Protein AF-R2QEF0-F1 (afdb_monomer)

Mean predicted aligned error: 11.56 Å

pLDDT: mean 71.98, std 12.22, range [45.31, 87.44]

Foldseek 3Di:
DVLLVVLVVVLVVVLVVLCVVCVVVVNPQLLSSLVVLVVVLVVLVVVLVVVVCLLVCVVVVVCCVVPVDDDDDDPPPPSCPPCRVNSSSVSNSCSSNVSSVVSVVVNVD

Structure (mmCIF, N/CA/C/O backbone):
data_AF-R2QEF0-F1
#
_entry.id   AF-R2QEF0-F1
#
loop_
_atom_site.group_PDB
_atom_site.id
_atom_site.type_symbol
_atom_site.label_atom_id
_atom_site.label_alt_id
_atom_site.label_comp_id
_atom_site.label_asym_id
_atom_site.label_entity_id
_atom_site.label_seq_id
_atom_site.pdbx_PDB_ins_code
_atom_site.Cartn_x
_atom_site.Cartn_y
_atom_site.Cartn_z
_atom_site.occupancy
_atom_site.B_iso_or_equiv
_atom_site.auth_seq_id
_atom_site.auth_comp_id
_atom_site.auth_asym_id
_atom_site.auth_atom_id
_atom_site.pdbx_PDB_model_num
ATOM 1 N N . MET A 1 1 ? 4.343 -14.279 -14.818 1.00 47.38 1 MET A N 1
ATOM 2 C CA . MET A 1 1 ? 3.308 -14.406 -13.763 1.00 47.38 1 MET A CA 1
ATOM 3 C C . MET A 1 1 ? 3.856 -14.352 -12.326 1.00 47.38 1 MET A C 1
ATOM 5 O O . MET A 1 1 ? 3.236 -13.694 -11.509 1.00 47.38 1 MET A O 1
ATOM 9 N N . ARG A 1 2 ? 5.041 -14.906 -11.998 1.00 54.09 2 ARG A N 1
ATOM 10 C CA . ARG A 1 2 ? 5.615 -14.873 -10.624 1.00 54.09 2 ARG A CA 1
ATOM 11 C C . ARG A 1 2 ? 5.940 -13.485 -10.024 1.00 54.09 2 ARG A C 1
ATOM 13 O O . ARG A 1 2 ? 6.156 -13.380 -8.827 1.00 54.09 2 ARG A O 1
ATOM 20 N N . LYS A 1 3 ? 5.996 -12.414 -10.825 1.00 58.81 3 LYS A N 1
ATOM 21 C CA . LYS A 1 3 ? 6.456 -11.087 -10.362 1.00 58.81 3 LYS A CA 1
ATOM 22 C C . LYS A 1 3 ? 5.383 -10.273 -9.615 1.00 58.81 3 LYS A C 1
ATOM 24 O O . LYS A 1 3 ? 5.742 -9.401 -8.840 1.00 58.81 3 LYS A O 1
ATOM 29 N N . ILE A 1 4 ? 4.096 -10.576 -9.822 1.00 63.72 4 ILE A N 1
ATOM 30 C CA . ILE A 1 4 ? 2.952 -9.884 -9.186 1.00 63.72 4 ILE A CA 1
ATOM 31 C C . ILE A 1 4 ? 2.458 -10.615 -7.927 1.00 63.72 4 ILE A C 1
ATOM 33 O O . ILE A 1 4 ? 1.924 -9.988 -7.021 1.00 63.72 4 ILE A O 1
ATOM 37 N N . VAL A 1 5 ? 2.700 -11.924 -7.811 1.00 71.00 5 VAL A N 1
ATOM 38 C CA . VAL A 1 5 ? 2.340 -12.686 -6.599 1.00 71.00 5 VAL A CA 1
ATOM 39 C C . VAL A 1 5 ? 3.190 -12.311 -5.385 1.00 71.00 5 VAL A C 1
ATOM 41 O O . VAL A 1 5 ? 2.684 -12.359 -4.273 1.00 71.00 5 VAL A O 1
ATOM 44 N N . LEU A 1 6 ? 4.440 -11.874 -5.581 1.00 74.06 6 LEU A N 1
ATOM 45 C CA . LEU A 1 6 ? 5.300 -11.385 -4.497 1.00 74.06 6 LEU A CA 1
ATOM 46 C C . LEU A 1 6 ? 4.701 -10.174 -3.753 1.00 74.06 6 LEU A C 1
ATOM 48 O O . LEU A 1 6 ? 4.465 -10.304 -2.552 1.00 74.06 6 LEU A O 1
ATOM 52 N N . PRO A 1 7 ? 4.396 -9.035 -4.410 1.00 76.12 7 PRO A N 1
ATOM 53 C CA . PRO A 1 7 ? 3.802 -7.885 -3.726 1.00 76.12 7 PRO A CA 1
ATOM 54 C C . PRO A 1 7 ? 2.422 -8.217 -3.151 1.00 76.12 7 PRO A C 1
ATOM 56 O O . PRO A 1 7 ? 2.094 -7.755 -2.064 1.00 76.12 7 PRO A O 1
ATOM 59 N N . LEU A 1 8 ? 1.645 -9.079 -3.817 1.00 77.12 8 LEU A N 1
ATOM 60 C CA . LEU A 1 8 ? 0.349 -9.521 -3.302 1.00 77.12 8 LEU A CA 1
ATOM 61 C C . LEU A 1 8 ? 0.493 -10.308 -1.989 1.00 77.12 8 LEU A C 1
ATOM 63 O O . LEU A 1 8 ? -0.179 -9.999 -1.009 1.00 77.12 8 LEU A O 1
ATOM 67 N N . SER A 1 9 ? 1.403 -11.288 -1.946 1.00 81.00 9 SER A N 1
ATOM 68 C CA . SER A 1 9 ? 1.656 -12.080 -0.736 1.00 81.00 9 SER A CA 1
ATOM 69 C C . SER A 1 9 ? 2.151 -11.217 0.422 1.00 81.00 9 SER A C 1
ATOM 71 O O . SER A 1 9 ? 1.689 -11.382 1.546 1.00 81.00 9 SER A O 1
ATOM 73 N N . LEU A 1 10 ? 3.028 -10.248 0.144 1.00 83.75 10 LEU A N 1
ATOM 74 C CA . LEU A 1 10 ? 3.566 -9.337 1.151 1.00 83.75 10 LEU A CA 1
ATOM 75 C C . LEU A 1 10 ? 2.472 -8.429 1.719 1.00 83.75 10 LEU A C 1
ATOM 77 O O . LEU A 1 10 ? 2.391 -8.255 2.931 1.00 83.75 10 LEU A O 1
ATOM 81 N N . GLY A 1 11 ? 1.590 -7.915 0.860 1.00 80.94 11 GLY A N 1
ATOM 82 C CA . GLY A 1 11 ? 0.440 -7.126 1.290 1.00 80.94 11 GLY A CA 1
ATOM 83 C C . GLY A 1 11 ? -0.537 -7.922 2.158 1.00 80.94 11 GLY A C 1
ATOM 84 O O . GLY A 1 11 ? -0.958 -7.432 3.201 1.00 80.94 11 GLY A O 1
ATOM 85 N N . ILE A 1 12 ? -0.826 -9.177 1.794 1.00 83.50 12 ILE A N 1
ATOM 86 C CA . ILE A 1 12 ? -1.669 -10.07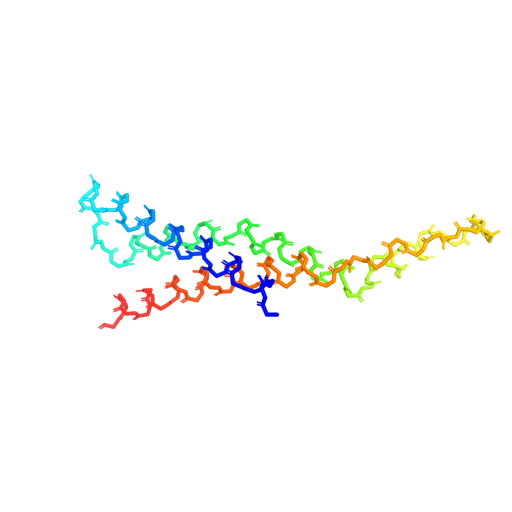7 2.602 1.00 83.50 12 ILE A CA 1
ATOM 87 C C . ILE A 1 12 ? -1.036 -10.344 3.975 1.00 83.50 12 ILE A C 1
ATOM 89 O O . ILE A 1 12 ? -1.735 -10.289 4.985 1.00 83.50 12 ILE A O 1
ATOM 93 N N . ILE A 1 13 ? 0.279 -10.585 4.032 1.00 87.44 13 ILE A N 1
ATOM 94 C CA . ILE A 1 13 ? 1.007 -10.794 5.294 1.00 87.44 13 ILE A CA 1
ATOM 95 C C . ILE A 1 13 ? 0.918 -9.551 6.189 1.00 87.44 13 ILE A C 1
ATOM 97 O O . ILE A 1 13 ? 0.676 -9.686 7.386 1.00 87.44 13 ILE A O 1
ATOM 101 N N . ILE A 1 14 ? 1.068 -8.348 5.624 1.00 84.31 14 ILE A N 1
ATOM 102 C CA . ILE A 1 14 ? 0.951 -7.092 6.381 1.00 84.31 14 ILE A CA 1
ATOM 103 C C . ILE A 1 14 ? -0.468 -6.922 6.930 1.00 84.31 14 ILE A C 1
ATOM 105 O O . ILE A 1 14 ? -0.626 -6.591 8.102 1.00 84.31 14 ILE A O 1
ATOM 109 N N . ILE A 1 15 ? -1.498 -7.194 6.124 1.00 83.00 15 ILE A N 1
ATOM 110 C CA . ILE A 1 15 ? -2.895 -7.124 6.577 1.00 83.00 15 ILE A CA 1
ATOM 111 C C . ILE A 1 15 ? -3.126 -8.103 7.736 1.00 83.00 15 ILE A C 1
ATOM 113 O O . ILE A 1 15 ? -3.655 -7.706 8.771 1.00 83.00 15 ILE A O 1
ATOM 117 N N . LEU A 1 16 ? -2.666 -9.351 7.610 1.00 85.31 16 LEU A N 1
ATOM 118 C CA . LEU A 1 16 ? -2.740 -10.356 8.677 1.00 85.31 16 LEU A CA 1
ATOM 119 C C . LEU A 1 16 ? -2.001 -9.920 9.947 1.00 85.31 16 LEU A C 1
ATOM 121 O O . LEU A 1 16 ? -2.526 -10.097 11.044 1.00 85.31 16 LEU A O 1
ATOM 125 N N . ALA A 1 17 ? -0.816 -9.323 9.813 1.00 84.94 17 ALA A N 1
ATOM 126 C CA . ALA A 1 17 ? -0.051 -8.810 10.945 1.00 84.94 17 ALA A CA 1
ATOM 127 C C . ALA A 1 17 ? -0.780 -7.657 11.654 1.00 84.94 17 ALA A C 1
ATOM 129 O O . ALA A 1 17 ? -0.824 -7.630 12.883 1.00 84.94 17 ALA A O 1
ATOM 130 N N . VAL A 1 18 ? -1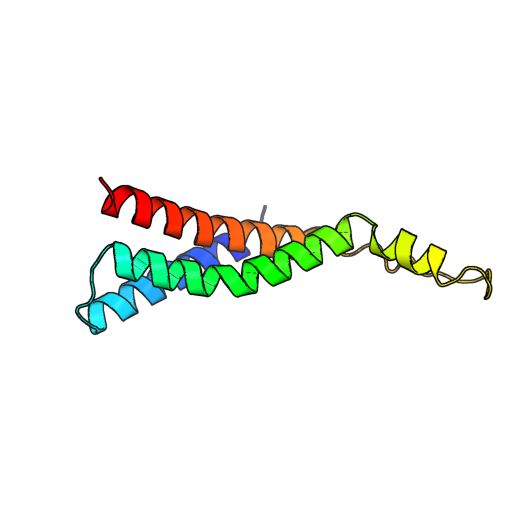.397 -6.739 10.901 1.00 82.81 18 VAL A N 1
ATOM 131 C CA . VAL A 1 18 ? -2.182 -5.625 11.459 1.00 82.81 18 VAL A CA 1
ATOM 132 C C . VAL A 1 18 ? -3.440 -6.136 12.162 1.00 82.81 18 VAL A C 1
ATOM 134 O O . VAL A 1 18 ? -3.728 -5.696 13.274 1.00 82.81 18 VAL A O 1
ATOM 137 N N . VAL A 1 19 ? -4.153 -7.095 11.564 1.00 81.19 19 VAL A N 1
ATOM 138 C CA . VAL A 1 19 ? -5.326 -7.741 12.179 1.00 81.19 19 VAL A CA 1
ATOM 139 C C . VAL A 1 19 ? -4.927 -8.467 13.464 1.00 81.19 19 VAL A C 1
ATOM 141 O O . VAL A 1 19 ? -5.558 -8.261 14.500 1.00 81.19 19 VAL A O 1
ATOM 144 N N . GLY A 1 20 ? -3.850 -9.258 13.426 1.00 82.19 20 GLY A N 1
ATOM 145 C CA . GLY A 1 20 ? -3.327 -9.967 14.593 1.00 82.19 20 GLY A CA 1
ATOM 146 C C . GLY A 1 20 ? -2.936 -9.009 15.717 1.00 82.19 20 GLY A C 1
ATOM 147 O O . GLY A 1 20 ? -3.355 -9.192 16.855 1.00 82.19 20 GLY A O 1
ATOM 148 N N . TYR A 1 21 ? -2.214 -7.933 15.400 1.00 80.88 21 TYR A N 1
ATOM 149 C CA . TYR A 1 21 ? -1.848 -6.906 16.378 1.00 80.88 21 TYR A CA 1
ATOM 150 C C . TYR A 1 21 ? -3.073 -6.192 16.976 1.00 80.88 21 TYR A C 1
ATOM 152 O O . TYR A 1 21 ? -3.110 -5.926 18.179 1.00 80.88 21 TYR A O 1
ATOM 160 N N . SER A 1 22 ? -4.104 -5.915 16.170 1.00 75.75 22 SER A N 1
ATOM 161 C CA . SER A 1 22 ? -5.362 -5.329 16.659 1.00 75.75 22 SER A CA 1
ATOM 162 C C . SER A 1 22 ? -6.143 -6.268 17.574 1.00 75.75 22 SER A C 1
ATOM 164 O O . SER A 1 22 ? -6.738 -5.796 18.541 1.00 75.75 22 SER A O 1
ATOM 166 N N . ALA A 1 23 ? -6.103 -7.578 17.314 1.00 76.56 23 ALA A N 1
ATOM 167 C CA . ALA A 1 23 ? -6.717 -8.584 18.179 1.00 76.56 23 ALA A CA 1
ATOM 168 C C . ALA A 1 23 ? -6.026 -8.670 19.550 1.00 76.56 23 ALA A C 1
ATOM 170 O O . ALA A 1 23 ? -6.700 -8.828 20.558 1.00 76.56 23 ALA A O 1
ATOM 171 N N . PHE A 1 24 ? -4.700 -8.495 19.608 1.00 76.94 24 PHE A N 1
ATOM 172 C CA . PHE A 1 24 ? -3.951 -8.454 20.874 1.00 76.94 24 PHE A CA 1
ATOM 173 C C . PHE A 1 24 ? -4.157 -7.170 21.688 1.00 76.94 24 PHE A C 1
ATOM 175 O O . PHE A 1 24 ? -3.843 -7.148 22.874 1.00 76.94 24 PHE A O 1
ATOM 182 N N . THR A 1 25 ? -4.629 -6.092 21.061 1.00 74.00 25 THR A N 1
ATOM 183 C CA . THR A 1 25 ? -4.806 -4.781 21.708 1.00 74.00 25 THR A CA 1
ATOM 184 C C . THR A 1 25 ? -6.270 -4.456 22.013 1.00 74.00 25 THR A C 1
ATOM 186 O O . THR A 1 25 ? -6.556 -3.304 22.326 1.00 74.00 25 THR A O 1
ATOM 189 N N . ASP A 1 26 ? -7.192 -5.423 21.870 1.00 64.56 26 ASP A N 1
ATOM 190 C CA . ASP A 1 26 ? -8.657 -5.275 22.032 1.00 64.56 26 ASP A CA 1
ATOM 191 C C . ASP A 1 26 ? -9.266 -4.080 21.265 1.00 64.56 26 ASP A C 1
ATOM 193 O O . ASP A 1 26 ? -10.388 -3.638 21.506 1.00 64.56 26 ASP A O 1
ATOM 197 N N . THR A 1 27 ? -8.539 -3.565 20.270 1.00 63.97 27 THR A N 1
ATOM 198 C CA . THR A 1 27 ? -8.934 -2.432 19.424 1.00 63.97 27 THR A CA 1
ATOM 199 C C . THR A 1 27 ? -9.341 -2.960 18.055 1.00 63.97 27 THR A C 1
ATOM 201 O O . THR A 1 27 ? -8.780 -2.604 17.019 1.00 63.97 27 THR A O 1
ATOM 204 N N . LEU A 1 28 ? -10.320 -3.867 18.054 1.00 64.25 28 LEU A N 1
ATOM 205 C CA . LEU A 1 28 ? -10.922 -4.447 16.849 1.00 64.25 28 LEU A CA 1
ATOM 206 C C . LEU A 1 28 ? -12.016 -3.533 16.279 1.00 64.25 28 LEU A C 1
ATOM 208 O O . LEU A 1 28 ? -13.116 -3.974 15.956 1.00 64.25 28 LEU A O 1
ATOM 212 N N . THR A 1 29 ? -11.731 -2.238 16.159 1.00 77.62 29 THR A N 1
ATOM 213 C CA . THR A 1 29 ? -12.614 -1.321 15.436 1.00 77.62 29 THR A CA 1
ATOM 214 C C . THR A 1 29 ? -12.173 -1.258 13.978 1.00 77.62 29 THR A C 1
ATOM 216 O O . THR A 1 29 ? -10.981 -1.138 13.681 1.00 77.62 29 THR A O 1
ATOM 219 N N . LEU A 1 30 ? -13.131 -1.329 13.044 1.00 73.69 30 LEU A N 1
ATOM 220 C CA . LEU A 1 30 ? -12.830 -1.227 11.609 1.00 73.69 30 LEU A CA 1
ATOM 221 C C . LEU A 1 30 ? -12.099 0.084 11.278 1.00 73.69 30 LEU A C 1
ATOM 223 O O . LEU A 1 30 ? -11.221 0.108 10.417 1.00 73.69 30 LEU A O 1
ATOM 227 N N . GLN A 1 31 ? -12.405 1.150 12.020 1.00 76.31 31 GLN A N 1
ATOM 228 C CA . GLN A 1 31 ? -11.745 2.442 11.887 1.00 76.31 31 GLN A CA 1
ATOM 229 C C . GLN A 1 31 ? -10.265 2.394 12.299 1.00 76.31 31 GLN A C 1
ATOM 231 O O . GLN A 1 31 ? -9.416 2.868 11.548 1.00 76.31 31 GLN A O 1
ATOM 236 N N . ALA A 1 32 ? -9.918 1.749 13.421 1.00 77.88 32 ALA A N 1
ATOM 237 C CA . ALA A 1 32 ? -8.517 1.602 13.826 1.00 77.88 32 ALA A CA 1
ATOM 238 C C . ALA A 1 32 ? -7.716 0.729 12.844 1.00 77.88 32 ALA A C 1
ATOM 240 O O . ALA A 1 32 ? -6.539 0.998 12.597 1.00 77.88 32 ALA A O 1
ATOM 241 N N . LEU A 1 33 ? -8.345 -0.295 12.255 1.00 78.25 33 LEU A N 1
ATOM 242 C CA . LEU A 1 33 ? -7.739 -1.106 11.193 1.00 78.25 33 LEU A CA 1
ATOM 243 C C . LEU A 1 33 ? -7.456 -0.274 9.939 1.00 78.25 33 LEU A C 1
ATOM 245 O O . LEU A 1 33 ? -6.356 -0.354 9.388 1.00 78.25 33 LEU A O 1
ATOM 249 N N . SER A 1 34 ? -8.431 0.534 9.515 1.00 82.31 34 SER A N 1
ATOM 250 C CA . SER A 1 34 ? -8.283 1.446 8.381 1.00 82.31 34 SER A CA 1
ATOM 251 C C . SER A 1 34 ? -7.124 2.417 8.589 1.00 82.31 34 SER A C 1
ATOM 253 O O . SER A 1 34 ? -6.256 2.501 7.720 1.00 82.31 34 SER A O 1
ATOM 255 N N . ASP A 1 35 ? -7.068 3.096 9.738 1.00 83.75 35 ASP A N 1
ATOM 256 C CA . ASP A 1 35 ? -6.035 4.096 10.033 1.00 83.75 35 ASP A CA 1
ATOM 257 C C . ASP A 1 35 ? -4.633 3.481 10.074 1.00 83.75 35 ASP A C 1
ATOM 259 O O . ASP A 1 35 ? -3.683 4.034 9.514 1.00 83.75 35 ASP A O 1
ATOM 263 N N . ARG A 1 36 ? -4.492 2.298 10.685 1.00 83.12 36 ARG A N 1
ATOM 264 C CA . ARG A 1 36 ? -3.210 1.578 10.738 1.00 83.12 36 ARG A CA 1
ATOM 265 C C . ARG A 1 36 ? -2.750 1.168 9.339 1.00 83.12 36 ARG A C 1
ATOM 267 O O . ARG A 1 36 ? -1.593 1.396 8.987 1.00 83.12 36 ARG A O 1
ATOM 274 N N . LEU A 1 37 ? -3.641 0.604 8.521 1.00 82.94 37 LEU A N 1
ATOM 275 C CA . LEU A 1 37 ? -3.322 0.237 7.136 1.00 82.94 37 LEU A CA 1
ATOM 276 C C . LEU A 1 37 ? -2.999 1.466 6.278 1.00 82.94 37 LEU A C 1
ATOM 278 O O . LEU A 1 37 ? -2.062 1.420 5.476 1.00 82.94 37 LEU A O 1
ATOM 282 N N . PHE A 1 38 ? -3.711 2.576 6.484 1.00 84.94 38 PHE A N 1
ATOM 283 C CA . PHE A 1 38 ? -3.444 3.842 5.810 1.00 84.94 38 PHE A CA 1
ATOM 284 C C . PHE A 1 38 ? -2.042 4.363 6.139 1.00 84.94 38 PHE A C 1
ATOM 286 O O . PHE A 1 38 ? -1.271 4.676 5.228 1.00 84.94 38 PHE A O 1
ATOM 293 N N . LEU A 1 39 ? -1.672 4.364 7.423 1.00 85.69 39 LEU A N 1
ATOM 294 C CA . LEU A 1 39 ? -0.341 4.750 7.898 1.00 85.69 39 LEU A CA 1
ATOM 295 C C . LEU A 1 39 ? 0.774 3.919 7.255 1.00 85.69 39 LEU A C 1
ATOM 297 O O . LEU A 1 39 ? 1.782 4.482 6.831 1.00 85.69 39 LEU A O 1
ATOM 301 N N . PHE A 1 40 ? 0.585 2.604 7.114 1.00 80.88 40 PHE A N 1
ATOM 302 C CA . PHE A 1 40 ? 1.541 1.750 6.401 1.00 80.88 40 PHE A CA 1
ATOM 303 C C . PHE A 1 40 ? 1.589 2.034 4.894 1.00 80.88 40 PHE A C 1
ATOM 305 O O . PHE A 1 40 ? 2.650 1.902 4.278 1.00 80.88 40 PHE A O 1
ATOM 312 N N . SER A 1 41 ? 0.474 2.452 4.291 1.00 83.25 41 SER A N 1
ATOM 313 C CA . SER A 1 41 ? 0.411 2.778 2.863 1.00 83.25 41 SER A CA 1
ATOM 314 C C . SER A 1 41 ? 1.130 4.085 2.503 1.00 83.25 41 SER A C 1
ATOM 316 O O . SER A 1 41 ? 1.685 4.180 1.413 1.00 83.25 41 SER A O 1
ATOM 318 N N . LEU A 1 42 ? 1.189 5.071 3.407 1.00 85.44 42 LEU A N 1
ATOM 319 C CA . LEU A 1 42 ? 1.786 6.392 3.157 1.00 85.44 42 LEU A CA 1
ATOM 320 C C . LEU A 1 42 ? 3.254 6.358 2.688 1.00 85.44 42 LEU A C 1
ATOM 322 O O . LEU A 1 42 ? 3.542 6.909 1.621 1.00 85.44 42 LEU A O 1
ATOM 326 N N . PRO A 1 43 ? 4.204 5.721 3.404 1.00 83.06 43 PRO A N 1
ATOM 327 C CA . PRO A 1 43 ? 5.596 5.667 2.953 1.00 83.06 43 PRO A CA 1
ATOM 328 C C . PRO A 1 43 ? 5.733 4.914 1.624 1.00 83.06 43 PRO A C 1
ATOM 330 O O . PRO A 1 43 ? 6.507 5.318 0.755 1.00 83.06 43 PRO A O 1
ATOM 333 N N . LEU A 1 44 ? 4.934 3.862 1.426 1.00 83.50 44 LEU A N 1
ATOM 334 C CA . LEU A 1 44 ? 4.865 3.113 0.171 1.00 83.50 44 LEU A CA 1
ATOM 335 C C . LEU A 1 44 ? 4.317 3.969 -0.978 1.00 83.50 44 LEU A C 1
ATOM 337 O O . LEU A 1 44 ? 4.820 3.886 -2.099 1.00 83.50 44 LEU A O 1
ATOM 341 N N . MET A 1 45 ? 3.347 4.840 -0.707 1.00 83.50 45 MET A N 1
ATOM 342 C CA . MET A 1 45 ? 2.780 5.768 -1.683 1.00 83.50 45 MET A CA 1
ATOM 343 C C . MET A 1 45 ? 3.798 6.822 -2.105 1.00 83.50 45 MET A C 1
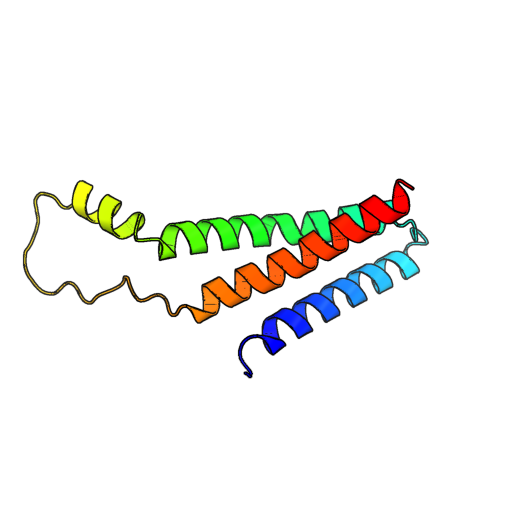ATOM 345 O O . MET A 1 45 ? 3.936 7.089 -3.299 1.00 83.50 45 MET A O 1
ATOM 349 N N . ILE A 1 46 ? 4.564 7.357 -1.151 1.00 83.88 46 ILE A N 1
ATOM 350 C CA . ILE A 1 46 ? 5.662 8.288 -1.430 1.00 83.88 46 ILE A CA 1
ATOM 351 C C . ILE A 1 46 ? 6.684 7.612 -2.353 1.00 83.88 46 ILE A C 1
ATOM 353 O O . ILE A 1 46 ? 6.975 8.127 -3.434 1.00 83.88 46 ILE A O 1
ATOM 357 N N . VAL A 1 47 ? 7.172 6.421 -1.990 1.00 82.4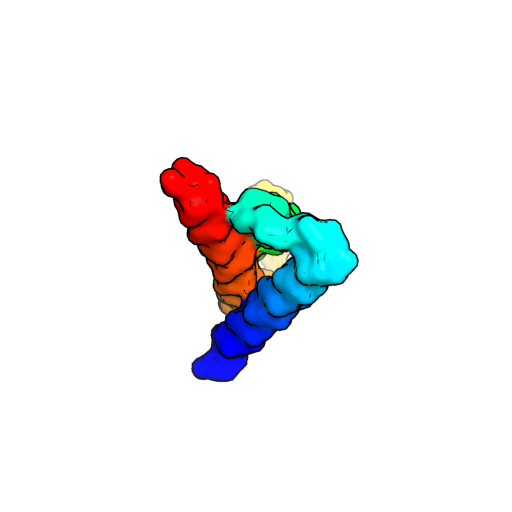4 47 VAL A N 1
ATOM 358 C CA . VAL A 1 47 ? 8.152 5.671 -2.797 1.00 82.44 47 VAL A CA 1
ATOM 359 C C . VAL A 1 47 ? 7.597 5.317 -4.181 1.00 82.44 47 VAL A C 1
ATOM 361 O O . VAL A 1 47 ? 8.295 5.483 -5.183 1.00 82.44 47 VAL A O 1
ATOM 364 N N . SER A 1 48 ? 6.337 4.891 -4.264 1.00 80.88 48 SER A N 1
ATOM 365 C CA . SER A 1 48 ? 5.663 4.587 -5.533 1.00 80.88 48 SER A CA 1
ATOM 366 C C . SER A 1 48 ? 5.527 5.817 -6.423 1.00 80.88 48 SER A C 1
ATOM 368 O O . SER A 1 48 ? 5.791 5.725 -7.620 1.00 80.88 48 SER A O 1
ATOM 370 N N . GLY A 1 49 ? 5.175 6.971 -5.852 1.00 80.31 49 GLY A N 1
ATOM 371 C CA . GLY A 1 49 ? 5.110 8.246 -6.564 1.00 80.31 49 GLY A CA 1
ATOM 372 C C . GLY A 1 49 ? 6.476 8.657 -7.110 1.00 80.31 49 GLY A C 1
ATOM 373 O O . GLY A 1 49 ? 6.597 8.974 -8.293 1.00 80.31 49 GLY A O 1
ATOM 374 N N . PHE A 1 50 ? 7.534 8.553 -6.302 1.00 79.88 50 PHE A N 1
ATOM 375 C CA . PHE A 1 50 ? 8.903 8.810 -6.762 1.00 79.88 50 PHE A CA 1
ATOM 376 C C . PHE A 1 50 ? 9.335 7.856 -7.879 1.00 79.88 50 PHE A C 1
ATOM 378 O O . PHE A 1 50 ? 9.920 8.295 -8.871 1.00 79.88 50 PHE A O 1
ATOM 385 N N . LEU A 1 51 ? 9.032 6.562 -7.751 1.00 77.38 51 LEU A N 1
ATOM 386 C CA . LEU A 1 51 ? 9.317 5.570 -8.789 1.00 77.38 51 LEU A CA 1
ATOM 387 C C . LEU A 1 51 ? 8.544 5.869 -10.076 1.00 77.38 51 LEU A C 1
ATOM 389 O O . LEU A 1 51 ? 9.131 5.784 -11.155 1.00 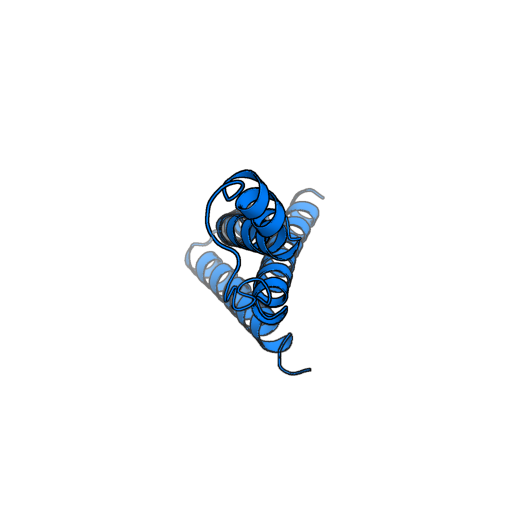77.38 51 LEU A O 1
ATOM 393 N N . TRP A 1 52 ? 7.278 6.278 -9.973 1.00 74.69 52 TRP A N 1
ATOM 39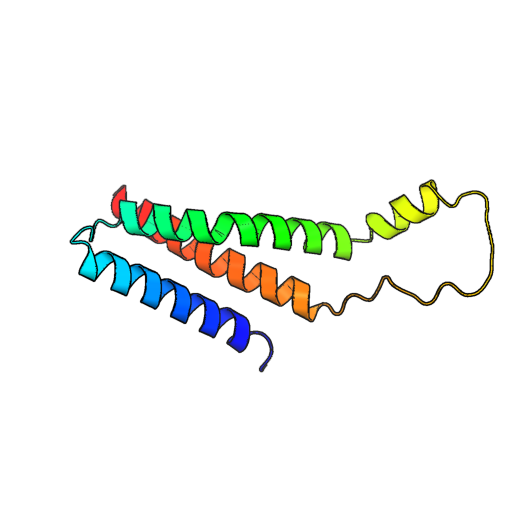4 C CA . TRP A 1 52 ? 6.461 6.688 -11.113 1.00 74.69 52 TRP A CA 1
ATOM 395 C C . TRP A 1 52 ? 7.066 7.893 -11.826 1.00 74.69 52 TRP A C 1
ATOM 397 O O . TRP A 1 52 ? 7.333 7.826 -13.030 1.00 74.69 52 TRP A O 1
ATOM 407 N N . VAL A 1 53 ? 7.353 8.975 -11.096 1.00 73.88 53 VAL A N 1
ATOM 408 C CA . VAL A 1 53 ? 7.978 10.180 -11.663 1.00 73.88 53 VAL A CA 1
ATOM 409 C C . VAL A 1 53 ? 9.321 9.825 -12.306 1.00 73.88 53 VAL A C 1
ATOM 411 O O . VAL A 1 53 ? 9.611 10.268 -13.418 1.00 73.88 53 VAL A O 1
ATOM 414 N N . ARG A 1 54 ? 10.114 8.949 -11.681 1.00 68.06 54 ARG A N 1
ATOM 415 C CA . ARG A 1 54 ? 11.388 8.478 -12.239 1.00 68.06 54 ARG A CA 1
A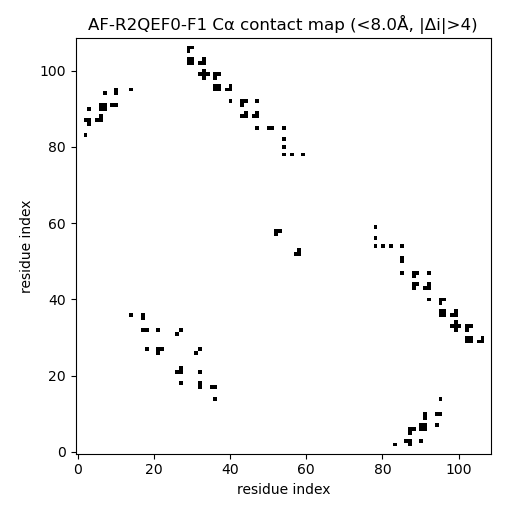TOM 416 C C . ARG A 1 54 ? 11.224 7.649 -13.515 1.00 68.06 54 ARG A C 1
ATOM 418 O O . ARG A 1 54 ? 12.002 7.833 -14.448 1.00 68.06 54 ARG A O 1
ATOM 425 N N . SER A 1 55 ? 10.211 6.791 -13.590 1.00 64.94 55 SER A N 1
ATOM 426 C CA . SER A 1 55 ? 9.921 5.976 -14.778 1.00 64.94 55 SER A CA 1
ATOM 427 C C . SER A 1 55 ? 9.273 6.753 -15.922 1.00 64.94 55 SER A C 1
ATOM 429 O O . SER A 1 55 ? 9.340 6.297 -17.058 1.00 64.94 55 SER A O 1
ATOM 431 N N . SER A 1 56 ? 8.664 7.911 -15.655 1.00 67.44 56 SER A N 1
ATOM 432 C CA . SER A 1 56 ? 8.045 8.755 -16.690 1.00 67.44 56 SER A CA 1
ATOM 433 C C . SER A 1 56 ? 9.052 9.400 -17.655 1.00 67.44 56 SER A C 1
ATOM 435 O O . SER A 1 56 ? 8.661 10.019 -18.638 1.00 67.44 56 SER A O 1
ATOM 437 N N . GLY A 1 57 ? 10.356 9.294 -17.372 1.00 63.00 57 GLY A N 1
ATOM 438 C CA . GLY A 1 57 ? 11.397 9.988 -18.130 1.00 63.00 57 GLY A CA 1
ATOM 439 C C . GLY A 1 57 ? 11.583 11.455 -17.725 1.00 63.00 57 GLY A C 1
ATOM 440 O O . GLY A 1 57 ? 12.489 12.103 -18.246 1.00 63.00 57 GLY A O 1
ATOM 441 N N . PHE A 1 58 ? 10.821 11.968 -16.747 1.00 66.31 58 PHE A N 1
ATOM 442 C CA . PHE A 1 58 ? 10.973 13.330 -16.210 1.00 66.31 58 PHE A CA 1
ATOM 443 C C . PHE A 1 58 ? 12.417 13.639 -15.788 1.00 66.31 58 PHE A C 1
ATOM 445 O O . PHE A 1 58 ? 12.962 14.686 -16.125 1.00 66.31 58 PHE A O 1
ATOM 452 N N . PHE A 1 59 ? 13.089 12.689 -15.132 1.00 65.00 59 PHE A N 1
ATOM 453 C CA . PHE A 1 59 ? 14.487 12.858 -14.729 1.00 65.00 59 PHE A CA 1
ATOM 454 C C . PHE A 1 59 ? 15.467 12.900 -15.910 1.00 65.00 59 PHE A C 1
ATOM 456 O O . PHE A 1 59 ? 16.513 13.527 -15.782 1.00 65.00 59 PHE A O 1
ATOM 463 N N . HIS A 1 60 ? 15.133 12.299 -17.059 1.00 62.97 60 HIS A N 1
ATOM 464 C CA . HIS A 1 60 ? 15.946 12.399 -18.275 1.00 62.97 60 HIS A CA 1
ATOM 465 C C . HIS A 1 60 ? 15.880 13.821 -18.842 1.00 62.97 60 HIS A C 1
ATOM 467 O O . HIS A 1 60 ? 16.913 14.412 -19.147 1.00 62.97 60 HIS A O 1
ATOM 473 N N . LEU A 1 61 ? 14.677 14.400 -18.909 1.00 67.00 61 LEU A N 1
ATOM 474 C CA . LEU A 1 61 ? 14.462 15.782 -19.350 1.00 67.00 61 LEU A CA 1
ATOM 475 C C . LEU A 1 61 ? 15.081 16.792 -18.371 1.00 67.00 61 LEU A C 1
ATOM 477 O O . LEU A 1 61 ? 15.685 17.781 -18.791 1.00 67.00 61 LEU A O 1
ATOM 481 N N . PHE A 1 62 ? 15.006 16.514 -17.067 1.00 64.81 62 PHE A N 1
ATOM 482 C CA . PHE A 1 62 ? 15.634 17.327 -16.026 1.00 64.81 62 PHE A CA 1
ATOM 483 C C . PHE A 1 62 ? 17.169 17.257 -16.098 1.00 64.81 62 PHE A C 1
ATOM 485 O O . PHE A 1 62 ? 17.838 18.289 -16.051 1.00 64.81 62 PHE A O 1
ATOM 492 N N . GLN A 1 63 ? 17.741 16.062 -16.303 1.00 65.75 63 GLN A N 1
ATOM 493 C CA . GLN A 1 63 ? 19.177 15.901 -16.554 1.00 65.75 63 GLN A CA 1
ATOM 494 C C . GLN A 1 63 ? 19.611 16.598 -17.840 1.00 65.75 63 GLN A C 1
ATOM 496 O O . GLN A 1 63 ? 20.648 17.250 -17.832 1.00 65.75 63 GLN A O 1
ATOM 501 N N . GLN A 1 64 ? 18.839 16.501 -18.922 1.00 63.00 64 GLN A N 1
ATOM 502 C CA . GLN A 1 64 ? 19.150 17.171 -20.185 1.00 63.00 64 GLN A CA 1
ATOM 503 C C . GLN A 1 64 ? 19.117 18.700 -20.040 1.00 63.00 64 GLN A C 1
ATOM 505 O O . GLN A 1 64 ? 19.976 19.387 -20.590 1.00 63.00 64 GLN A O 1
ATOM 510 N N . SER A 1 65 ? 18.186 19.220 -19.237 1.00 66.38 65 SER A N 1
ATOM 511 C CA . SER A 1 65 ? 18.083 20.651 -18.924 1.00 66.38 65 SER A CA 1
ATOM 512 C C . SER A 1 65 ? 19.261 21.154 -18.079 1.00 66.38 65 SER A C 1
ATOM 514 O O . SER A 1 65 ? 19.736 22.266 -18.295 1.00 66.38 65 SER A O 1
ATOM 516 N N . PHE A 1 66 ? 19.794 20.330 -17.168 1.00 62.84 66 PHE A N 1
ATOM 517 C CA . PHE A 1 66 ? 20.982 20.664 -16.366 1.00 62.84 66 PHE A CA 1
ATOM 518 C C . PHE A 1 66 ? 22.321 20.393 -17.081 1.00 62.84 66 PHE A C 1
ATOM 520 O O . PHE A 1 66 ? 23.314 21.063 -16.800 1.00 62.84 66 PHE A O 1
ATOM 527 N N . GLN A 1 67 ? 22.378 19.435 -18.012 1.00 58.47 67 GLN A N 1
ATOM 528 C CA . GLN A 1 67 ? 23.608 19.007 -18.697 1.00 58.47 67 GLN A CA 1
ATOM 529 C C . GLN A 1 67 ? 23.856 19.684 -20.050 1.00 58.47 67 GLN A C 1
ATOM 531 O O . GLN A 1 67 ? 24.671 19.211 -20.843 1.00 58.47 67 GLN A O 1
ATOM 536 N N . LEU A 1 68 ? 23.252 20.847 -20.296 1.00 52.19 68 LEU A N 1
ATOM 537 C CA . LEU A 1 68 ? 23.398 21.625 -21.533 1.00 52.19 68 LEU A CA 1
ATOM 538 C C . LEU A 1 68 ? 24.839 22.056 -21.901 1.00 52.19 68 LEU A C 1
ATOM 540 O O . LEU A 1 68 ? 25.013 22.760 -22.892 1.00 52.19 68 LEU A O 1
ATOM 544 N N . LYS A 1 69 ? 25.895 21.647 -21.174 1.00 52.69 69 LYS A N 1
ATOM 545 C CA . LYS A 1 69 ? 27.281 22.019 -21.518 1.00 52.69 69 LYS A CA 1
ATOM 546 C C . LYS A 1 69 ? 28.387 20.964 -21.436 1.00 52.69 69 LYS A C 1
ATOM 548 O O . LYS A 1 69 ? 29.495 21.308 -21.845 1.00 52.69 69 LYS A O 1
ATOM 553 N N . LYS A 1 70 ? 28.196 19.718 -20.978 1.00 52.59 70 LYS A N 1
ATOM 554 C CA . LYS A 1 70 ? 29.343 18.782 -20.896 1.00 52.59 70 LYS A CA 1
ATOM 555 C C . LYS A 1 70 ? 29.045 17.359 -21.377 1.00 52.59 70 LYS A C 1
ATOM 557 O O . LYS A 1 70 ? 28.510 16.535 -20.660 1.00 52.59 70 LYS A O 1
ATOM 562 N N . GLN A 1 71 ? 29.568 17.111 -22.578 1.00 45.91 71 GLN A N 1
ATOM 563 C CA . GLN A 1 71 ? 30.058 15.839 -23.114 1.00 45.91 71 GLN A CA 1
ATOM 564 C C . GLN A 1 71 ? 29.050 14.826 -23.676 1.00 45.91 71 GLN A C 1
ATOM 566 O O . GLN A 1 71 ? 28.592 13.875 -23.058 1.00 45.91 71 GLN A O 1
ATOM 571 N N . LYS A 1 72 ? 28.912 14.955 -24.996 1.00 52.72 72 LYS A N 1
ATOM 572 C CA . LYS A 1 72 ? 28.871 13.864 -25.969 1.00 52.72 72 LYS A CA 1
ATOM 573 C C . LYS A 1 72 ? 29.998 12.849 -25.681 1.00 52.72 72 LYS A C 1
ATOM 575 O O . LYS A 1 72 ? 31.134 13.107 -26.069 1.00 52.72 72 LYS A O 1
ATOM 580 N N . LYS A 1 73 ? 29.686 11.731 -25.016 1.00 48.06 73 LYS A N 1
ATOM 581 C CA . LYS A 1 73 ? 30.172 10.349 -25.264 1.00 48.06 73 LYS A CA 1
ATOM 582 C C . LYS A 1 73 ? 29.851 9.467 -24.045 1.00 48.06 73 LYS A C 1
ATOM 584 O O . LYS A 1 73 ? 30.096 9.853 -22.911 1.00 48.06 73 LYS A O 1
ATOM 589 N N . THR A 1 74 ? 29.309 8.276 -24.313 1.00 46.66 74 THR A N 1
ATOM 590 C CA . THR A 1 74 ? 29.034 7.193 -23.343 1.00 46.66 74 THR A CA 1
ATOM 591 C C . THR A 1 74 ? 28.008 7.497 -22.243 1.00 46.66 74 THR A C 1
ATOM 593 O O . THR A 1 74 ? 28.262 7.310 -21.060 1.00 46.66 74 THR A O 1
ATOM 596 N N . ALA A 1 75 ? 26.790 7.882 -22.630 1.00 45.31 75 ALA A N 1
ATOM 597 C CA . ALA A 1 75 ? 25.637 7.722 -21.747 1.00 45.31 75 ALA A CA 1
ATOM 598 C C . ALA A 1 75 ? 25.156 6.266 -21.840 1.00 45.31 75 ALA A C 1
ATOM 600 O O . ALA A 1 75 ? 24.379 5.910 -22.724 1.00 45.31 75 ALA A O 1
ATOM 601 N N . VAL A 1 76 ? 25.651 5.403 -20.951 1.00 48.25 76 VAL A N 1
ATOM 602 C CA . VAL A 1 76 ? 24.963 4.140 -20.646 1.00 48.25 76 VAL A CA 1
ATOM 603 C C . VAL A 1 76 ? 23.515 4.516 -20.298 1.00 48.25 76 VAL A C 1
ATOM 605 O O . VAL A 1 76 ? 23.336 5.436 -19.492 1.00 48.25 76 VAL A O 1
ATOM 608 N N . PRO A 1 77 ? 22.480 3.902 -20.899 1.00 45.34 77 PRO A N 1
ATOM 609 C CA . PRO A 1 77 ? 21.098 4.296 -20.657 1.00 45.34 77 PRO A CA 1
ATOM 610 C C . PRO A 1 77 ? 20.697 3.894 -19.231 1.00 45.34 77 PRO A C 1
ATOM 612 O O . PRO A 1 77 ? 20.102 2.852 -18.992 1.00 45.34 77 PRO A O 1
ATOM 615 N N . SER A 1 78 ? 21.014 4.750 -18.260 1.00 45.38 78 SER A N 1
ATOM 616 C CA . SER A 1 78 ? 20.621 4.629 -16.848 1.00 45.38 78 SER A CA 1
ATOM 617 C C . SER A 1 78 ? 19.100 4.818 -16.642 1.00 45.38 78 SER A C 1
ATOM 619 O O . SER A 1 78 ? 18.589 4.782 -15.523 1.00 45.38 78 SER A O 1
ATOM 621 N N . SER A 1 79 ? 18.345 5.018 -17.730 1.00 46.31 79 SER A N 1
ATOM 622 C CA . SER A 1 79 ? 16.894 5.216 -17.739 1.00 46.31 79 SER A CA 1
ATOM 623 C C . SER A 1 79 ? 16.081 3.922 -17.769 1.00 46.31 79 SER A C 1
ATOM 625 O O . SER A 1 79 ? 14.887 3.971 -17.482 1.00 46.31 79 SER A O 1
ATOM 627 N N . SER A 1 80 ? 16.676 2.762 -18.062 1.00 46.62 80 SER A N 1
ATOM 628 C CA . SER A 1 80 ? 15.950 1.490 -18.000 1.00 46.62 80 SER A CA 1
ATOM 629 C C . SER A 1 80 ? 15.920 0.961 -16.565 1.00 46.62 80 SER A C 1
ATOM 631 O O . SER A 1 80 ? 16.518 -0.069 -16.251 1.00 46.62 80 SER A O 1
ATOM 633 N N . ILE A 1 81 ? 15.223 1.662 -15.666 1.00 52.59 81 ILE A N 1
ATOM 634 C CA . ILE A 1 81 ? 14.736 0.998 -14.453 1.00 52.59 81 ILE A CA 1
ATOM 635 C C . ILE A 1 81 ? 13.838 -0.130 -14.955 1.00 52.59 81 ILE A C 1
ATOM 637 O O . ILE A 1 81 ? 12.915 0.142 -15.728 1.00 52.59 81 ILE A O 1
ATOM 641 N N . PRO A 1 82 ? 14.086 -1.392 -14.579 1.00 55.66 82 PRO A N 1
ATOM 642 C CA . PRO A 1 82 ? 13.184 -2.458 -14.964 1.00 55.66 82 PRO A CA 1
ATOM 643 C C . PRO A 1 82 ? 11.783 -2.090 -14.466 1.00 55.66 82 PRO A C 1
ATOM 645 O O . PRO A 1 82 ? 11.616 -1.727 -13.306 1.00 55.66 82 PRO A O 1
ATOM 648 N N . ALA A 1 83 ? 10.758 -2.216 -15.310 1.00 60.59 83 ALA A N 1
ATOM 649 C CA . ALA A 1 83 ? 9.362 -1.962 -14.931 1.00 60.59 83 ALA A CA 1
ATOM 650 C C . ALA A 1 83 ? 8.882 -2.809 -13.722 1.00 60.59 83 ALA A C 1
ATOM 652 O O . ALA A 1 83 ? 7.799 -2.592 -13.194 1.00 60.59 83 ALA A O 1
ATOM 653 N N . GLY A 1 84 ? 9.697 -3.771 -13.267 1.00 64.00 84 GLY A N 1
ATOM 654 C CA . GLY A 1 84 ? 9.470 -4.622 -12.100 1.00 64.00 84 GLY A CA 1
ATOM 655 C C . GLY A 1 84 ? 9.301 -3.856 -10.781 1.00 64.00 84 GLY A C 1
ATOM 656 O O . GLY A 1 84 ? 8.203 -3.896 -10.238 1.00 64.00 84 GLY A O 1
ATOM 657 N N . PRO A 1 85 ? 10.334 -3.182 -10.236 1.00 67.94 85 PRO A N 1
ATOM 658 C CA . PRO A 1 85 ? 10.248 -2.455 -8.963 1.00 67.94 85 PRO A CA 1
ATOM 659 C C . PRO A 1 85 ? 9.159 -1.375 -8.905 1.00 67.94 85 PRO A C 1
ATOM 661 O O . PRO A 1 85 ? 8.557 -1.194 -7.850 1.00 67.94 85 PRO A O 1
ATOM 664 N N . LEU A 1 86 ? 8.850 -0.706 -10.022 1.00 69.00 86 LEU A N 1
ATOM 665 C CA . LEU A 1 86 ? 7.731 0.240 -10.072 1.00 69.00 86 LEU A CA 1
ATOM 666 C C . LEU A 1 86 ? 6.393 -0.481 -9.909 1.00 69.00 86 LEU A C 1
ATOM 668 O O . LEU A 1 86 ? 5.630 -0.143 -9.010 1.00 69.00 86 LEU A O 1
ATOM 672 N N . MET A 1 87 ? 6.134 -1.505 -10.730 1.00 69.00 87 MET A N 1
ATOM 673 C CA . MET A 1 87 ? 4.903 -2.297 -10.637 1.00 69.00 87 MET A CA 1
ATOM 674 C C . MET A 1 87 ? 4.766 -2.974 -9.269 1.00 69.00 87 MET A C 1
ATOM 676 O O . MET A 1 87 ? 3.665 -3.068 -8.741 1.00 69.00 87 MET A O 1
ATOM 680 N N . PHE A 1 88 ? 5.877 -3.405 -8.666 1.00 72.88 88 PHE A N 1
ATOM 681 C CA . PHE A 1 88 ? 5.904 -3.981 -7.323 1.00 72.88 88 PHE A CA 1
ATOM 682 C C . PHE A 1 88 ? 5.410 -2.989 -6.265 1.00 72.88 88 PHE A C 1
ATOM 684 O O . PHE A 1 88 ? 4.481 -3.298 -5.520 1.00 72.88 88 PHE A O 1
ATOM 691 N N . SER A 1 89 ? 6.003 -1.793 -6.231 1.00 75.75 89 SER A N 1
ATOM 692 C CA . SER A 1 89 ? 5.643 -0.751 -5.267 1.00 75.75 89 SER A CA 1
ATOM 693 C C . SER A 1 89 ? 4.202 -0.278 -5.477 1.00 75.75 89 SER A C 1
ATOM 695 O O . SER A 1 89 ? 3.453 -0.115 -4.514 1.00 75.75 89 SER A O 1
ATOM 697 N N . LEU A 1 90 ? 3.786 -0.135 -6.739 1.00 78.38 90 LEU A N 1
ATOM 698 C CA . LEU A 1 90 ? 2.460 0.355 -7.100 1.00 78.38 90 LEU A CA 1
ATOM 699 C C . LEU A 1 90 ? 1.346 -0.638 -6.740 1.00 78.38 90 LEU A C 1
ATOM 701 O O . LEU A 1 90 ? 0.341 -0.237 -6.160 1.00 78.38 90 LEU A O 1
ATOM 705 N N . VAL A 1 91 ? 1.541 -1.933 -7.022 1.00 80.00 91 VAL A N 1
ATOM 706 C CA . VAL A 1 91 ? 0.584 -2.993 -6.656 1.00 80.00 91 VAL A CA 1
ATOM 707 C C . VAL A 1 91 ? 0.477 -3.129 -5.139 1.00 80.00 91 VAL A C 1
ATOM 709 O O . VAL A 1 91 ? -0.630 -3.219 -4.616 1.00 80.00 91 VAL A O 1
ATOM 712 N N . LEU A 1 92 ? 1.607 -3.109 -4.425 1.00 80.31 92 LEU A N 1
ATOM 713 C CA . LEU A 1 92 ? 1.616 -3.212 -2.966 1.00 80.31 92 LEU A CA 1
ATOM 714 C C . LEU A 1 92 ? 0.914 -2.010 -2.315 1.00 80.31 92 LEU A C 1
ATOM 716 O O . LEU A 1 92 ? 0.056 -2.193 -1.456 1.00 80.31 92 LEU A O 1
ATOM 720 N N . THR A 1 93 ? 1.226 -0.793 -2.769 1.00 84.81 93 THR A N 1
ATOM 721 C CA . THR A 1 93 ? 0.573 0.435 -2.288 1.00 84.81 93 THR A CA 1
ATOM 722 C C . THR A 1 93 ? -0.922 0.401 -2.572 1.00 84.81 93 THR A C 1
ATOM 724 O O . THR A 1 93 ? -1.714 0.625 -1.664 1.00 84.81 93 THR A O 1
ATOM 727 N N . GLY A 1 94 ? -1.317 0.083 -3.809 1.00 83.38 94 GLY A N 1
ATOM 728 C CA . GLY A 1 94 ? -2.723 0.032 -4.204 1.00 83.38 94 GLY A CA 1
ATOM 729 C C . GLY A 1 94 ? -3.527 -0.986 -3.397 1.00 83.38 94 GLY A C 1
ATOM 730 O O . GLY A 1 94 ? -4.658 -0.698 -3.019 1.00 83.38 94 GLY A O 1
ATOM 731 N N . LEU A 1 95 ? -2.935 -2.139 -3.069 1.00 84.38 95 LEU A N 1
ATOM 732 C CA . LEU A 1 95 ? -3.582 -3.149 -2.233 1.00 84.38 95 LEU A CA 1
ATOM 733 C C . LEU A 1 95 ? -3.819 -2.642 -0.802 1.00 84.38 95 LEU A C 1
ATOM 735 O O . LEU A 1 95 ? -4.932 -2.763 -0.295 1.00 84.38 95 LEU A O 1
ATOM 739 N N . LEU A 1 96 ? -2.796 -2.069 -0.157 1.00 82.06 96 LEU A N 1
ATOM 740 C CA . LEU A 1 96 ? -2.914 -1.563 1.217 1.00 82.06 96 LEU A CA 1
ATOM 741 C C . LEU A 1 96 ? -3.899 -0.392 1.308 1.00 82.06 96 LEU A C 1
ATOM 743 O O . LEU A 1 96 ? -4.725 -0.345 2.218 1.0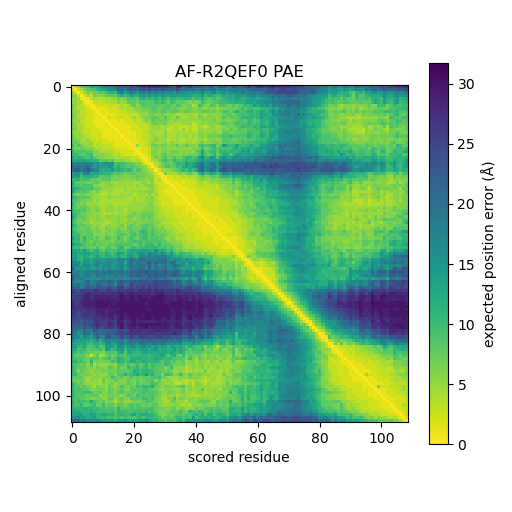0 82.06 96 LEU A O 1
ATOM 747 N N . LEU A 1 97 ? -3.824 0.536 0.355 1.00 84.81 97 LEU A N 1
ATOM 748 C CA . LEU A 1 97 ? -4.672 1.725 0.313 1.00 84.81 97 LEU A CA 1
ATOM 749 C C . LEU A 1 97 ? -6.122 1.345 -0.027 1.00 84.81 97 LEU A C 1
ATOM 751 O O . LEU A 1 97 ? -7.053 1.823 0.614 1.00 84.81 97 LEU A O 1
ATOM 755 N N . GLY A 1 98 ? -6.319 0.417 -0.969 1.00 83.75 98 GLY A N 1
ATOM 756 C CA . GLY A 1 98 ? -7.635 -0.130 -1.294 1.00 83.75 98 GLY A CA 1
ATOM 757 C C . GLY A 1 98 ? -8.273 -0.857 -0.111 1.00 83.75 98 GLY A C 1
ATOM 758 O O . GLY A 1 98 ? -9.438 -0.618 0.190 1.00 83.75 98 GLY A O 1
ATOM 759 N N . ALA A 1 99 ? -7.512 -1.687 0.608 1.00 79.69 99 ALA A N 1
ATOM 760 C CA . ALA A 1 99 ? -7.999 -2.355 1.814 1.00 79.69 99 ALA A CA 1
ATOM 761 C C . ALA A 1 99 ? -8.373 -1.350 2.916 1.00 79.69 99 ALA A C 1
ATOM 763 O O . ALA A 1 99 ? -9.436 -1.475 3.518 1.00 79.69 99 ALA A O 1
ATOM 764 N N . SER A 1 100 ? -7.539 -0.330 3.142 1.00 81.31 100 SER A N 1
ATOM 765 C CA . SER A 1 100 ? -7.826 0.751 4.091 1.00 81.31 100 SER A CA 1
ATOM 766 C C . SER A 1 100 ? -9.132 1.479 3.748 1.00 81.31 100 SER A C 1
ATOM 768 O O . SER A 1 100 ? -10.021 1.563 4.592 1.00 81.31 100 SER A O 1
ATOM 770 N N . LEU A 1 101 ? -9.308 1.906 2.493 1.00 84.62 101 LEU A N 1
ATOM 771 C CA . LEU A 1 101 ? -10.527 2.587 2.044 1.00 84.62 101 LEU A CA 1
ATOM 772 C C . LEU A 1 101 ? -11.774 1.703 2.143 1.00 84.62 101 LEU A C 1
ATOM 774 O O . LEU A 1 101 ? -12.832 2.199 2.518 1.00 84.62 101 LEU A O 1
ATOM 778 N N . LEU A 1 102 ? -11.661 0.406 1.840 1.00 84.06 102 LEU A N 1
ATOM 779 C CA . LEU A 1 102 ? -12.767 -0.539 2.011 1.00 84.06 102 LEU A CA 1
ATOM 780 C C . LEU A 1 102 ? -13.175 -0.655 3.483 1.00 84.06 102 LEU A C 1
ATOM 782 O O . LEU A 1 102 ? -14.365 -0.586 3.784 1.00 84.06 102 LEU A O 1
ATOM 786 N N . PHE A 1 103 ? -12.213 -0.779 4.402 1.00 80.19 103 PHE A N 1
ATOM 787 C CA . PHE A 1 103 ? -12.511 -0.827 5.835 1.00 80.19 103 PHE A CA 1
ATOM 788 C C . PHE A 1 103 ? -13.110 0.481 6.353 1.00 80.19 103 PHE A C 1
ATOM 790 O O . PHE A 1 103 ? -14.049 0.431 7.143 1.00 80.19 103 PHE A O 1
ATOM 797 N N . LEU A 1 104 ? -12.624 1.634 5.884 1.00 79.62 104 LEU A N 1
ATOM 798 C CA . LEU A 1 104 ? -13.203 2.936 6.214 1.00 79.62 104 LEU A CA 1
ATOM 799 C C . LEU A 1 104 ? -14.646 3.056 5.709 1.00 79.62 104 LEU A C 1
ATOM 801 O O . LEU A 1 104 ? -15.523 3.496 6.445 1.00 79.62 104 LEU A O 1
ATOM 805 N N . PHE A 1 105 ? -14.894 2.651 4.462 1.00 79.31 105 PHE A N 1
ATOM 806 C CA . PHE A 1 105 ? -16.215 2.729 3.847 1.00 79.31 105 PHE A CA 1
ATOM 807 C C . PHE A 1 105 ? -17.225 1.853 4.589 1.00 79.31 105 PHE A C 1
ATOM 809 O O . PHE A 1 105 ? -18.322 2.30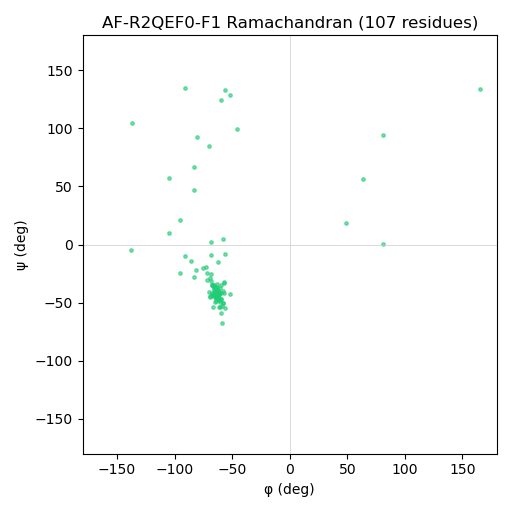8 4.883 1.00 79.31 105 PHE A O 1
ATOM 816 N N . ILE A 1 106 ? -16.833 0.631 4.959 1.00 79.69 106 ILE A N 1
ATOM 817 C CA . ILE A 1 106 ? -17.677 -0.276 5.749 1.00 79.69 106 ILE A CA 1
ATOM 818 C C . ILE A 1 106 ? -17.885 0.255 7.174 1.00 79.69 106 ILE A C 1
ATOM 820 O O . ILE A 1 106 ? -18.957 0.069 7.728 1.00 79.69 106 ILE A O 1
ATOM 824 N N . ALA A 1 107 ? -16.892 0.917 7.774 1.00 76.06 107 ALA A N 1
ATOM 825 C CA . ALA A 1 107 ? -17.035 1.522 9.101 1.00 76.06 107 ALA A CA 1
ATOM 826 C C . ALA A 1 107 ? -17.929 2.774 9.113 1.00 76.06 107 ALA A C 1
ATOM 828 O O . ALA A 1 107 ? -18.439 3.146 10.166 1.00 76.06 107 ALA A O 1
ATOM 829 N N . SER A 1 108 ? -18.055 3.453 7.970 1.00 73.31 108 SER A N 1
ATOM 830 C CA . SER A 1 108 ? -18.822 4.693 7.816 1.00 73.31 108 SER A CA 1
ATOM 831 C C . SER A 1 108 ? -20.284 4.471 7.406 1.00 73.31 108 SER A C 1
ATOM 833 O O . SER A 1 108 ? -21.036 5.449 7.375 1.00 73.31 108 SER A O 1
ATOM 835 N N . VAL A 1 109 ? -20.661 3.240 7.043 1.00 65.56 109 VAL A N 1
ATOM 836 C CA . VAL A 1 109 ? -22.033 2.812 6.710 1.00 65.56 109 VAL A CA 1
ATOM 837 C C . VAL A 1 109 ? -22.686 2.218 7.948 1.00 65.56 109 VAL A C 1
ATOM 839 O O . VAL A 1 109 ? -23.828 2.632 8.244 1.00 65.56 109 VAL A O 1
#

Solvent-accessible surface area (backbone atoms only — not comparable to full-atom values): 6050 Å² total; per-residue (Å²): 120,78,74,60,53,52,32,51,51,53,43,51,50,50,51,51,50,52,52,52,54,26,62,77,64,77,49,78,42,48,54,57,52,15,52,53,36,38,60,64,19,49,64,40,43,52,53,28,49,52,41,48,50,54,70,69,45,52,56,57,56,51,48,52,68,72,49,76,81,73,74,98,73,84,80,72,77,84,75,73,66,64,72,58,67,46,51,36,36,44,52,27,23,51,49,35,40,49,52,15,51,51,31,38,53,64,59,73,106

Radius of gyration: 19.24 Å; Cα contacts (8 Å, |Δi|>4): 78; chains: 1; bounding box: 52×37×48 Å

Sequence (109 aa):
MRKIVLPLSLGIIIILAVVGYSAFTDTLTLQALSDRLFLFSLPLMIVSGFLWVRSSGFFHLFQQSFQLKKQKKTAVPSSSIPAGPLMFSLVLTGLLLGASLLFLFIASV

Organism: NCBI:txid1158607

Secondary structure (DSSP, 8-state):
-HHHHHHHHHHHHHHHHHHHHHHHTT---HHHHHHHHHHHHHHHHHHHHHHHHHHTTHHHHHHHHH-TTS--S----TT---HHHHHHHHHHHHHHHHHHHHHHHHHH-